Protein AF-A0A0B4XDC8-F1 (afdb_monomer_lite)

Secondary structure (DSSP, 8-state):
-EEPTT-EEE----TTS-TT--B-SS-STTS-TT-SS-B---BSSHHHHHHHHHSSSTT-----HHHHHT----EEE-SSPEE-----TTSGGGTT--

pLDDT: mean 70.52, std 15.48, range [28.83, 89.31]

Organism: NCBI:txid1041138

Structure (mmCIF, N/CA/C/O backbone):
data_AF-A0A0B4XDC8-F1
#
_entry.id   AF-A0A0B4XDC8-F1
#
loop_
_atom_site.group_PDB
_atom_site.id
_atom_site.type_symbol
_atom_site.label_atom_id
_atom_site.label_alt_id
_atom_site.label_comp_id
_atom_site.label_asym_id
_atom_site.label_entity_id
_atom_site.label_seq_id
_atom_site.pdbx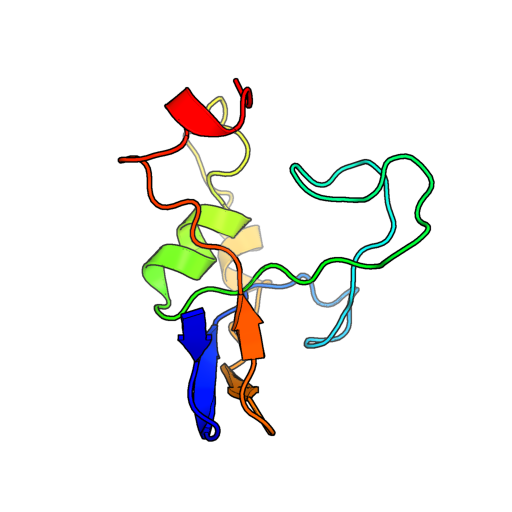_PDB_ins_code
_atom_site.Cartn_x
_atom_site.Cartn_y
_atom_site.Cartn_z
_atom_site.occupancy
_atom_site.B_iso_or_equiv
_atom_site.auth_seq_id
_atom_site.auth_comp_id
_atom_site.auth_asym_id
_atom_site.auth_atom_id
_atom_site.pdbx_PDB_model_num
ATOM 1 N N . MET A 1 1 ? -2.713 3.103 18.767 1.00 61.31 1 MET A N 1
ATOM 2 C CA . MET A 1 1 ? -4.011 3.750 18.472 1.00 61.31 1 MET 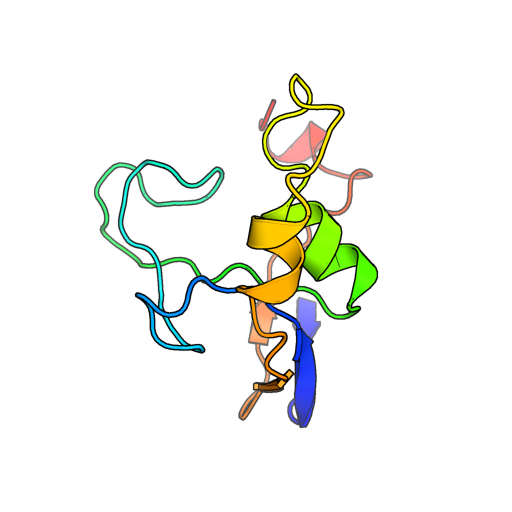A CA 1
ATOM 3 C C . MET A 1 1 ? -4.792 2.885 17.488 1.00 61.31 1 MET A C 1
ATOM 5 O O . MET A 1 1 ? -4.226 1.902 17.014 1.00 61.31 1 MET A O 1
ATOM 9 N N . THR A 1 2 ? -6.073 3.173 17.244 1.00 72.12 2 THR A N 1
ATOM 10 C CA . THR A 1 2 ? -6.954 2.303 16.443 1.00 72.12 2 THR A CA 1
ATOM 11 C C . THR A 1 2 ? -7.698 3.133 15.406 1.00 72.12 2 THR A C 1
ATOM 13 O O . THR A 1 2 ? -8.319 4.127 15.774 1.00 72.12 2 THR A O 1
ATOM 16 N N . LEU A 1 3 ? -7.627 2.739 14.132 1.00 78.69 3 LEU A N 1
ATOM 17 C CA . LEU A 1 3 ? -8.500 3.293 13.096 1.00 78.69 3 LEU A CA 1
ATOM 18 C C . LEU A 1 3 ? -9.882 2.645 13.233 1.00 78.69 3 LEU A C 1
ATOM 20 O O . LEU A 1 3 ? -9.936 1.424 13.419 1.00 78.69 3 LEU A O 1
ATOM 24 N N . PRO A 1 4 ? -10.979 3.418 13.169 1.00 78.56 4 PRO A N 1
ATOM 25 C CA . PRO A 1 4 ? -12.320 2.866 13.299 1.00 78.56 4 PRO A CA 1
ATOM 26 C C . PRO A 1 4 ? -12.676 1.969 12.107 1.00 78.56 4 PRO A C 1
ATOM 28 O O . PRO A 1 4 ? -12.115 2.090 11.013 1.00 78.56 4 PRO A O 1
ATOM 31 N N . ASP A 1 5 ? -13.613 1.051 12.326 1.00 78.81 5 ASP A N 1
ATOM 32 C CA . ASP A 1 5 ? -14.258 0.315 11.243 1.00 78.81 5 ASP A CA 1
ATOM 33 C C . ASP A 1 5 ? -14.922 1.267 10.239 1.00 78.81 5 ASP A C 1
ATOM 35 O O . ASP A 1 5 ? -15.232 2.420 10.539 1.00 78.81 5 ASP A O 1
ATOM 39 N N . GLY A 1 6 ? -15.056 0.807 8.997 1.00 82.06 6 GLY A N 1
ATOM 40 C CA . GLY A 1 6 ? -15.595 1.619 7.912 1.00 82.06 6 GLY A CA 1
ATOM 41 C C . GLY A 1 6 ? -14.652 2.714 7.406 1.00 82.06 6 GLY A C 1
ATOM 42 O O . GLY A 1 6 ? -14.997 3.364 6.423 1.00 82.06 6 GLY A O 1
ATOM 43 N N . THR A 1 7 ? -13.468 2.896 8.008 1.00 82.62 7 THR A N 1
ATOM 44 C CA . THR A 1 7 ? -12.459 3.838 7.500 1.00 82.62 7 THR A CA 1
ATOM 45 C C . THR A 1 7 ? -12.027 3.426 6.102 1.00 82.62 7 THR A C 1
ATOM 47 O O . THR A 1 7 ? -11.635 2.277 5.868 1.00 82.62 7 THR A O 1
ATOM 50 N N . ASP A 1 8 ? -12.075 4.385 5.189 1.00 85.12 8 ASP A N 1
ATOM 51 C CA . ASP A 1 8 ? -11.568 4.226 3.841 1.00 85.12 8 ASP A CA 1
ATOM 52 C C . ASP A 1 8 ? -10.069 4.496 3.791 1.00 85.12 8 ASP A C 1
ATOM 54 O O . ASP A 1 8 ? -9.564 5.480 4.329 1.00 85.12 8 ASP A O 1
ATOM 58 N N . LEU A 1 9 ? -9.359 3.595 3.127 1.00 84.31 9 LEU A N 1
ATOM 59 C CA . LEU A 1 9 ? -7.940 3.699 2.867 1.00 84.31 9 LEU A CA 1
ATOM 60 C C . LEU A 1 9 ? -7.694 3.607 1.366 1.00 84.31 9 LEU A C 1
ATOM 62 O O . LEU A 1 9 ? -8.362 2.885 0.630 1.00 84.31 9 LEU A O 1
ATOM 66 N N . HIS A 1 10 ? -6.687 4.329 0.916 1.00 82.44 10 HIS A N 1
ATOM 67 C CA . HIS A 1 10 ? -6.272 4.415 -0.466 1.00 82.44 10 HIS A CA 1
ATOM 68 C C . HIS A 1 10 ? -4.946 3.694 -0.649 1.00 82.44 10 HIS A C 1
ATOM 70 O O . HIS A 1 10 ? -4.025 3.794 0.167 1.00 82.44 10 HIS A O 1
ATOM 76 N N . ARG A 1 11 ? -4.836 3.000 -1.774 1.00 82.12 11 ARG A N 1
ATOM 77 C CA . ARG A 1 11 ? -3.599 2.393 -2.251 1.00 82.12 11 ARG A CA 1
ATOM 78 C C . ARG A 1 11 ? -3.503 2.625 -3.747 1.00 82.12 11 ARG A C 1
ATOM 80 O O . ARG A 1 11 ? -4.521 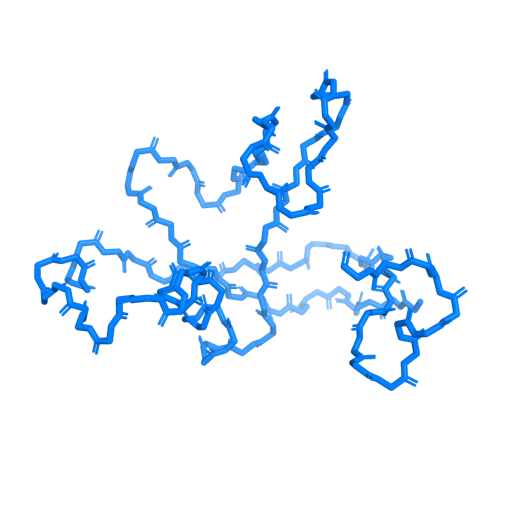2.719 -4.413 1.00 82.12 11 ARG A O 1
ATOM 87 N N . PHE A 1 12 ? -2.289 2.681 -4.269 1.00 80.50 12 PHE A N 1
ATOM 88 C CA . PHE A 1 12 ? -2.026 2.476 -5.688 1.00 80.50 12 PHE A CA 1
ATOM 89 C C . PHE A 1 12 ? -1.320 1.125 -5.832 1.00 80.50 12 PHE A C 1
ATOM 91 O O . PHE A 1 12 ? -0.481 0.762 -5.002 1.00 80.50 12 PHE A O 1
ATOM 98 N N . TYR A 1 13 ? -1.675 0.350 -6.852 1.00 74.56 13 TYR A N 1
ATOM 99 C CA . TYR A 1 13 ? -1.093 -0.971 -7.076 1.00 74.56 13 TYR A CA 1
ATOM 100 C C . TYR A 1 13 ? -0.904 -1.228 -8.568 1.00 74.56 13 TYR A C 1
ATOM 102 O O . TYR A 1 13 ? -1.639 -0.705 -9.404 1.00 74.56 13 TYR A O 1
ATOM 110 N N . THR A 1 14 ? 0.101 -2.028 -8.920 1.00 71.75 14 THR A N 1
ATOM 111 C CA . THR A 1 14 ? 0.239 -2.489 -10.302 1.00 71.75 14 THR A CA 1
ATOM 112 C C . THR A 1 14 ? -0.760 -3.617 -10.540 1.00 71.75 14 THR A C 1
ATOM 114 O O . THR A 1 14 ? -0.936 -4.468 -9.672 1.00 71.75 14 THR A O 1
ATOM 117 N N . ALA A 1 15 ? -1.370 -3.676 -11.726 1.00 74.19 15 ALA A N 1
ATOM 118 C CA . ALA A 1 15 ? -2.369 -4.698 -12.074 1.00 74.19 15 ALA A CA 1
ATOM 119 C C . ALA A 1 15 ? -1.866 -6.158 -11.978 1.00 74.19 15 ALA A C 1
ATOM 121 O O . ALA A 1 15 ? -2.648 -7.091 -12.115 1.00 74.19 15 ALA A O 1
ATOM 122 N N . ALA A 1 16 ? -0.567 -6.364 -11.742 1.00 75.81 16 ALA A N 1
ATOM 123 C CA . ALA A 1 16 ? 0.015 -7.668 -11.446 1.00 75.81 16 ALA A CA 1
ATOM 124 C C . ALA A 1 16 ? -0.337 -8.196 -10.038 1.00 75.81 16 ALA A C 1
ATOM 126 O O . ALA A 1 16 ? -0.103 -9.373 -9.771 1.00 75.81 16 ALA A O 1
ATOM 127 N N . TYR A 1 17 ? -0.872 -7.355 -9.145 1.00 77.75 17 TYR A N 1
ATOM 128 C CA . TYR A 1 17 ? -1.212 -7.714 -7.766 1.00 77.75 17 TYR A CA 1
ATOM 129 C C . TYR A 1 17 ? -2.689 -7.469 -7.454 1.00 77.75 17 TYR A C 1
ATOM 131 O O . TYR A 1 17 ? -3.328 -6.606 -8.051 1.00 77.75 17 TYR A O 1
ATOM 139 N N . ASP A 1 18 ? -3.212 -8.206 -6.474 1.00 79.44 18 ASP A N 1
ATOM 140 C CA . ASP A 1 18 ? -4.535 -7.949 -5.906 1.00 79.44 18 ASP A CA 1
ATOM 141 C C . ASP A 1 18 ? -4.550 -6.610 -5.130 1.00 79.44 18 ASP A C 1
ATOM 143 O O . ASP A 1 18 ? -3.542 -6.263 -4.495 1.00 79.44 18 ASP A O 1
ATOM 147 N N . PRO A 1 19 ? -5.667 -5.853 -5.122 1.00 78.19 19 PRO A N 1
ATOM 148 C CA . PRO A 1 19 ? -5.808 -4.654 -4.291 1.00 78.19 19 PRO A CA 1
ATOM 149 C C . PRO A 1 19 ? -5.437 -4.887 -2.815 1.00 78.19 19 PRO A C 1
ATOM 151 O O . PRO A 1 19 ? -4.786 -4.039 -2.191 1.00 78.19 19 PRO A O 1
ATOM 154 N N . ILE A 1 20 ? -5.781 -6.061 -2.274 1.00 84.44 20 ILE A N 1
ATOM 155 C CA . ILE A 1 20 ? -5.443 -6.536 -0.929 1.00 84.44 20 ILE A CA 1
ATOM 156 C C . ILE A 1 20 ? -4.307 -7.566 -1.028 1.00 84.44 20 ILE A C 1
ATOM 158 O O . ILE A 1 20 ? -4.409 -8.725 -0.632 1.00 84.44 20 ILE A O 1
ATOM 162 N N . TYR A 1 21 ? -3.168 -7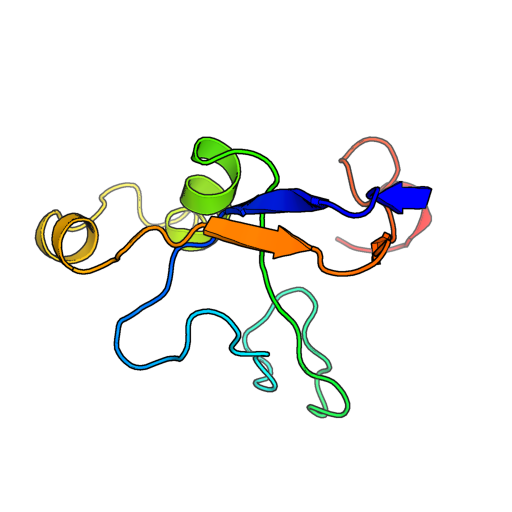.121 -1.554 1.00 82.12 21 TYR A N 1
ATOM 163 C CA . TYR A 1 21 ? -1.932 -7.898 -1.560 1.00 82.12 21 TYR A CA 1
ATOM 164 C C . TYR A 1 21 ? -0.994 -7.483 -0.419 1.00 82.12 21 TYR A C 1
ATOM 166 O O . TYR A 1 21 ? -0.562 -6.325 -0.360 1.00 82.12 21 TYR A O 1
ATOM 174 N N . PHE A 1 22 ? -0.651 -8.438 0.447 1.00 87.38 22 PHE A N 1
ATOM 175 C CA . PHE A 1 22 ? 0.345 -8.274 1.506 1.00 87.38 22 PHE A CA 1
ATOM 176 C C . PHE A 1 22 ? 1.724 -8.697 0.995 1.00 87.38 22 PHE A C 1
ATOM 178 O O . PHE A 1 22 ? 1.971 -9.880 0.763 1.00 87.38 22 PHE A O 1
ATOM 185 N N . ASP A 1 23 ? 2.621 -7.729 0.837 1.00 84.56 23 ASP A N 1
ATOM 186 C CA . ASP A 1 23 ? 3.976 -7.953 0.346 1.00 84.56 23 ASP A CA 1
ATOM 187 C C . ASP A 1 23 ? 4.834 -8.645 1.412 1.00 84.56 23 ASP A C 1
ATOM 189 O O . ASP A 1 23 ? 4.932 -8.169 2.542 1.00 84.56 23 ASP A O 1
ATOM 193 N N . ARG A 1 24 ? 5.436 -9.780 1.049 1.00 88.81 24 ARG A N 1
ATOM 194 C CA . ARG A 1 24 ? 6.348 -10.567 1.898 1.00 88.81 24 ARG A CA 1
ATOM 195 C C . ARG A 1 24 ? 7.795 -10.538 1.406 1.00 88.81 24 ARG A C 1
ATOM 197 O O . ARG A 1 24 ? 8.619 -11.286 1.919 1.00 88.81 24 ARG A O 1
ATOM 204 N N . SER A 1 25 ? 8.094 -9.734 0.385 1.00 86.31 25 SER A N 1
ATOM 205 C CA . SER A 1 25 ? 9.472 -9.525 -0.063 1.00 86.31 25 SER A CA 1
ATOM 206 C C . SER A 1 25 ? 10.276 -8.738 0.974 1.00 86.31 25 SER A C 1
ATOM 208 O O . SER A 1 25 ? 9.713 -8.148 1.888 1.00 86.31 25 SER A O 1
ATOM 210 N N . ASP A 1 26 ? 11.587 -8.656 0.805 1.00 82.94 26 ASP A N 1
ATOM 211 C CA . ASP A 1 26 ? 12.492 -7.831 1.613 1.00 82.94 26 ASP A CA 1
ATOM 212 C C . ASP A 1 26 ? 12.641 -6.391 1.073 1.00 82.94 26 ASP A C 1
ATOM 214 O O . ASP A 1 26 ? 13.413 -5.591 1.595 1.00 82.94 26 ASP A O 1
ATOM 218 N N . LEU A 1 27 ? 11.880 -6.025 0.034 1.00 80.81 27 LEU A N 1
ATOM 219 C CA . LEU A 1 27 ? 12.001 -4.730 -0.649 1.00 80.81 27 LEU A CA 1
ATOM 220 C C . LEU A 1 27 ? 11.315 -3.575 0.106 1.00 80.81 27 LEU A C 1
ATOM 222 O O . LEU A 1 27 ? 11.502 -2.395 -0.218 1.00 80.81 27 LEU A O 1
ATOM 226 N N . GLY A 1 28 ? 10.447 -3.896 1.067 1.00 79.31 28 GLY A N 1
ATOM 227 C CA . GLY A 1 28 ? 9.700 -2.945 1.891 1.00 79.31 28 GLY A CA 1
ATOM 228 C C . GLY A 1 28 ? 10.497 -2.335 3.029 1.00 79.31 28 GLY A C 1
ATOM 229 O O . GLY A 1 28 ? 11.197 -3.035 3.745 1.00 79.31 28 GLY A O 1
ATOM 230 N N . ARG A 1 29 ? 10.292 -1.032 3.273 1.00 82.19 29 ARG A N 1
ATOM 231 C CA . ARG A 1 29 ? 10.890 -0.310 4.417 1.00 82.19 29 ARG A CA 1
ATOM 232 C C . ARG A 1 29 ? 10.523 -0.921 5.772 1.00 82.19 29 ARG A C 1
ATOM 234 O O . ARG A 1 29 ? 11.265 -0.767 6.731 1.00 82.19 29 ARG A O 1
ATOM 241 N N . PHE A 1 30 ? 9.364 -1.570 5.838 1.00 83.75 30 PHE A N 1
ATOM 242 C CA . PHE A 1 30 ? 8.824 -2.200 7.042 1.00 83.75 30 PHE A CA 1
ATOM 243 C C . PHE A 1 30 ? 8.539 -3.686 6.835 1.00 83.75 30 PHE A C 1
ATOM 245 O O . PHE A 1 30 ? 7.871 -4.294 7.669 1.00 83.75 30 PHE A O 1
ATOM 252 N N . ASN A 1 31 ? 8.989 -4.266 5.720 1.00 82.62 31 ASN A N 1
ATOM 253 C CA . ASN A 1 31 ? 8.779 -5.686 5.503 1.00 82.62 31 ASN A CA 1
ATOM 254 C C . ASN A 1 31 ? 9.685 -6.483 6.436 1.00 82.62 31 ASN A C 1
ATOM 256 O O . ASN A 1 31 ? 10.801 -6.070 6.757 1.00 82.62 31 ASN A O 1
ATOM 260 N N . ALA A 1 32 ? 9.193 -7.644 6.857 1.00 85.38 32 ALA A N 1
ATOM 261 C CA . ALA A 1 32 ? 10.010 -8.587 7.591 1.00 85.38 32 ALA A CA 1
ATOM 262 C C . ALA A 1 32 ? 11.160 -9.057 6.680 1.00 85.38 32 ALA A C 1
ATOM 264 O O . ALA A 1 32 ? 10.876 -9.548 5.584 1.00 85.38 32 ALA A O 1
ATOM 265 N N . PRO A 1 33 ? 12.434 -8.957 7.099 1.00 87.12 33 PRO A N 1
ATOM 266 C CA . PRO A 1 33 ? 13.561 -9.396 6.272 1.00 87.12 33 PRO A CA 1
ATOM 267 C C . PRO A 1 33 ? 13.543 -10.909 6.003 1.00 87.12 33 PRO A C 1
ATOM 269 O O . PRO A 1 33 ? 14.153 -11.378 5.050 1.00 87.12 33 PRO A O 1
ATOM 272 N N . ASP A 1 34 ? 12.835 -11.676 6.833 1.00 89.31 34 ASP A N 1
ATOM 273 C CA . ASP A 1 34 ? 12.622 -13.116 6.691 1.00 89.31 34 ASP A CA 1
ATOM 274 C C . ASP A 1 34 ? 11.264 -13.476 6.054 1.00 89.31 34 ASP A C 1
ATOM 276 O O . ASP A 1 34 ? 10.936 -14.655 5.922 1.00 89.31 34 ASP A O 1
ATOM 280 N N . GLY A 1 35 ? 10.447 -12.482 5.686 1.00 87.50 35 GLY A N 1
ATOM 281 C CA . GLY A 1 35 ? 9.114 -12.685 5.113 1.00 87.50 35 GLY A CA 1
ATOM 282 C C . GLY A 1 35 ? 8.095 -13.334 6.062 1.00 87.50 35 GLY A C 1
ATOM 283 O O . GLY A 1 35 ? 7.048 -13.804 5.603 1.00 87.50 35 GLY A O 1
ATOM 284 N N . SER A 1 36 ? 8.368 -13.371 7.373 1.00 88.88 36 SER A N 1
ATOM 285 C CA . SER A 1 36 ? 7.511 -14.017 8.383 1.00 88.88 36 SER A CA 1
ATOM 286 C C . SER A 1 36 ? 6.096 -13.429 8.465 1.00 88.88 36 SER A C 1
ATOM 288 O O . SER A 1 36 ? 5.150 -14.124 8.845 1.00 88.88 36 SER A O 1
ATOM 290 N N . TYR A 1 37 ? 5.920 -12.174 8.049 1.00 83.75 37 TYR A N 1
ATOM 291 C CA . TYR A 1 37 ? 4.624 -11.526 7.878 1.00 83.75 37 TYR A CA 1
ATOM 292 C C . TYR A 1 37 ? 4.593 -10.669 6.610 1.00 83.75 37 TYR A C 1
ATOM 294 O O . TYR A 1 37 ? 5.623 -10.223 6.108 1.00 83.75 37 TYR A O 1
ATOM 302 N N . GLY A 1 38 ? 3.384 -10.459 6.082 1.00 85.12 38 GLY A N 1
ATOM 303 C CA . GLY A 1 38 ? 3.163 -9.607 4.917 1.00 85.12 38 GLY A CA 1
ATOM 304 C C . GLY A 1 38 ? 2.735 -8.198 5.311 1.00 85.12 38 GLY A C 1
ATOM 305 O O . GLY A 1 38 ? 2.024 -8.016 6.300 1.00 85.12 38 GLY A O 1
ATOM 306 N N . VAL A 1 39 ? 3.138 -7.213 4.515 1.00 87.19 39 VAL A N 1
ATOM 307 C CA . VAL A 1 39 ? 2.879 -5.793 4.763 1.00 87.19 39 VAL A CA 1
ATOM 308 C C . VAL A 1 39 ? 2.033 -5.201 3.643 1.00 87.19 39 VAL A C 1
ATOM 310 O O . VAL A 1 39 ? 2.277 -5.416 2.456 1.00 87.19 39 VAL A O 1
ATOM 313 N N . LEU A 1 40 ? 1.017 -4.437 4.035 1.00 86.06 40 LEU A N 1
ATOM 314 C CA . LEU A 1 40 ? 0.144 -3.694 3.138 1.00 86.06 40 LEU A CA 1
ATOM 315 C C . LEU A 1 40 ? 0.348 -2.195 3.372 1.00 86.06 40 LEU A C 1
ATOM 317 O O . LEU A 1 40 ? 0.065 -1.691 4.456 1.00 86.06 40 LEU A O 1
ATOM 321 N N . TYR A 1 41 ? 0.812 -1.491 2.342 1.00 84.31 41 TYR A N 1
ATOM 322 C CA . TYR A 1 41 ? 0.975 -0.040 2.360 1.00 84.31 41 TYR A CA 1
ATOM 323 C C . TYR A 1 41 ? -0.301 0.646 1.867 1.00 84.31 41 TYR A C 1
ATOM 325 O O . TYR A 1 41 ? -0.746 0.412 0.741 1.00 84.31 41 TYR A O 1
ATOM 333 N N . VAL A 1 42 ? -0.881 1.480 2.725 1.00 85.75 42 VAL A N 1
ATOM 334 C CA . VAL A 1 42 ? -2.153 2.186 2.533 1.00 85.75 42 VAL A CA 1
ATOM 335 C C . VAL A 1 42 ? -2.077 3.564 3.191 1.00 85.75 42 VAL A C 1
ATOM 337 O O . VAL A 1 42 ? -1.353 3.744 4.169 1.00 85.75 42 VAL A O 1
ATOM 340 N N . ALA A 1 43 ? -2.838 4.531 2.687 1.00 83.75 43 ALA A N 1
ATOM 341 C CA . ALA A 1 43 ? -2.952 5.866 3.272 1.00 83.75 43 ALA A CA 1
ATOM 342 C C . ALA A 1 43 ? -4.419 6.266 3.445 1.00 83.75 43 ALA A C 1
ATOM 344 O O . ALA A 1 43 ? -5.265 5.837 2.674 1.00 83.75 43 ALA A O 1
ATOM 345 N N . GLN A 1 44 ? -4.726 7.128 4.413 1.00 83.31 44 GLN A N 1
ATOM 346 C CA . GLN A 1 44 ? -6.089 7.658 4.596 1.00 83.31 44 GLN A CA 1
ATOM 347 C C . GLN A 1 44 ? -6.517 8.624 3.484 1.00 83.31 44 GLN A C 1
ATOM 349 O O . GLN A 1 44 ? -7.699 8.862 3.301 1.00 83.31 44 GLN A O 1
ATOM 354 N N . GLU A 1 45 ? -5.560 9.160 2.728 1.00 81.38 45 GLU A N 1
ATOM 355 C CA . GLU A 1 45 ? -5.792 10.183 1.713 1.00 81.38 45 GLU A CA 1
ATOM 356 C C . GLU A 1 45 ? -5.069 9.808 0.414 1.00 81.38 45 GLU A C 1
ATOM 358 O O . GLU A 1 45 ? -3.938 9.301 0.440 1.00 81.38 45 GLU A O 1
ATOM 363 N N . ILE A 1 46 ? -5.683 10.107 -0.735 1.00 80.06 46 ILE A N 1
ATOM 364 C CA . ILE A 1 46 ? -5.114 9.825 -2.067 1.00 80.06 46 ILE A CA 1
ATOM 365 C C . ILE A 1 46 ? -3.706 10.429 -2.243 1.00 80.06 46 ILE A C 1
ATOM 367 O O . ILE A 1 46 ? -2.823 9.705 -2.712 1.00 80.06 46 ILE A O 1
ATOM 371 N N . PRO A 1 47 ? -3.424 11.690 -1.844 1.00 81.12 47 PRO A N 1
ATOM 372 C CA . PRO A 1 47 ? -2.073 12.249 -1.920 1.00 81.12 47 PRO A CA 1
ATOM 373 C C . PRO A 1 47 ? -1.030 11.441 -1.137 1.00 81.12 47 PRO A C 1
ATOM 375 O O . PRO A 1 47 ? 0.108 11.309 -1.587 1.00 81.12 47 PRO A O 1
ATOM 378 N N . GLY A 1 48 ? -1.411 10.859 0.004 1.00 79.75 48 GLY A N 1
ATOM 379 C CA . GLY A 1 48 ? -0.526 10.000 0.791 1.00 79.75 48 GLY A CA 1
ATOM 380 C C . GLY A 1 48 ? -0.221 8.687 0.073 1.00 79.75 48 GLY A C 1
ATOM 381 O O . GLY A 1 48 ? 0.938 8.287 -0.028 1.00 79.75 48 GLY A O 1
ATOM 382 N N . ALA A 1 49 ? -1.245 8.057 -0.505 1.00 81.38 49 ALA A N 1
ATOM 383 C CA . ALA A 1 49 ? -1.084 6.826 -1.279 1.00 81.38 49 ALA A CA 1
ATOM 384 C C . ALA A 1 49 ? -0.250 7.057 -2.554 1.00 81.38 49 ALA A C 1
ATOM 386 O O . ALA A 1 49 ? 0.541 6.198 -2.955 1.00 81.38 49 ALA A O 1
ATOM 387 N N . PHE A 1 50 ? -0.392 8.236 -3.167 1.00 79.81 50 PHE A N 1
ATOM 388 C CA . PHE A 1 50 ? 0.416 8.669 -4.302 1.00 79.81 50 PHE A CA 1
ATOM 389 C C . PHE A 1 50 ? 1.884 8.831 -3.893 1.00 79.81 50 PHE A C 1
ATOM 391 O O . PHE A 1 50 ? 2.768 8.256 -4.525 1.00 79.81 50 PHE A O 1
ATOM 398 N N . ALA A 1 51 ? 2.157 9.560 -2.807 1.00 78.75 51 ALA A N 1
ATOM 399 C CA . ALA A 1 51 ? 3.516 9.748 -2.311 1.00 78.75 51 ALA A CA 1
ATOM 400 C C . ALA A 1 51 ? 4.203 8.408 -1.990 1.00 78.75 51 ALA A C 1
ATOM 402 O O . ALA A 1 51 ? 5.337 8.186 -2.410 1.00 78.75 51 ALA A O 1
ATOM 403 N N . GLU A 1 52 ? 3.504 7.484 -1.328 1.00 78.19 52 GLU A N 1
ATOM 404 C CA . GLU A 1 52 ? 4.020 6.142 -1.018 1.00 78.19 52 GLU A CA 1
ATOM 405 C C . GLU A 1 52 ? 4.413 5.350 -2.279 1.00 78.19 52 GLU A C 1
ATOM 407 O O . GLU A 1 52 ? 5.396 4.609 -2.289 1.00 78.19 52 GLU A O 1
ATOM 412 N N . THR A 1 53 ? 3.676 5.531 -3.374 1.00 74.25 53 THR A N 1
ATOM 413 C CA . THR A 1 53 ? 3.866 4.738 -4.596 1.00 74.25 53 THR A CA 1
ATOM 414 C C . THR A 1 53 ? 4.889 5.357 -5.541 1.00 74.25 53 THR A C 1
ATOM 416 O O . THR A 1 53 ? 5.753 4.655 -6.067 1.00 74.25 53 THR A O 1
ATOM 419 N N . PHE A 1 54 ? 4.823 6.671 -5.754 1.00 72.88 54 PHE A N 1
ATOM 420 C CA . PHE A 1 54 ? 5.631 7.356 -6.765 1.00 72.88 54 PHE A CA 1
ATOM 421 C C . PHE A 1 54 ? 6.883 8.031 -6.191 1.00 72.88 54 PHE A C 1
ATOM 423 O O . PHE A 1 54 ? 7.865 8.181 -6.915 1.00 72.88 54 PHE A O 1
ATOM 430 N N . LEU A 1 55 ? 6.901 8.394 -4.900 1.00 72.69 55 LEU A N 1
ATOM 431 C CA . LEU A 1 55 ? 8.024 9.109 -4.267 1.00 72.69 55 LEU A CA 1
ATOM 432 C C . LEU A 1 55 ? 8.929 8.200 -3.421 1.00 72.69 55 LEU A C 1
ATOM 434 O O . LEU A 1 55 ? 9.801 8.679 -2.698 1.00 72.69 55 LEU A O 1
ATOM 438 N N . ARG A 1 56 ? 8.780 6.875 -3.541 1.00 67.69 56 ARG A N 1
ATOM 439 C CA . ARG A 1 56 ? 9.592 5.883 -2.812 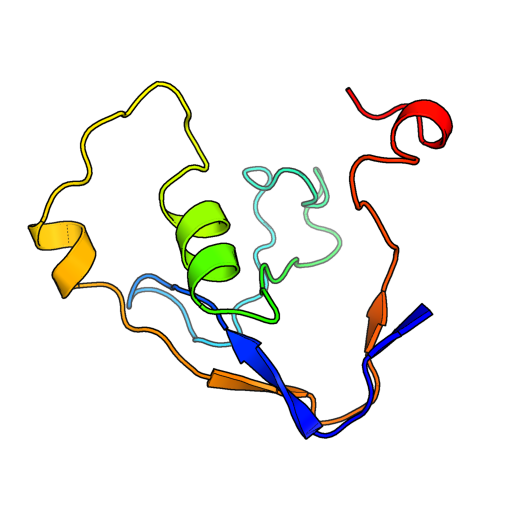1.00 67.69 56 ARG A CA 1
ATOM 440 C C . ARG A 1 56 ? 11.082 5.907 -3.182 1.00 67.69 56 ARG A C 1
ATOM 442 O O . ARG A 1 56 ? 11.908 5.383 -2.443 1.00 67.69 56 ARG A O 1
ATOM 449 N N . SER A 1 57 ? 11.441 6.517 -4.314 1.00 60.44 57 SER A N 1
ATOM 450 C CA . SER A 1 57 ? 12.825 6.781 -4.720 1.00 60.44 57 SER A CA 1
ATOM 451 C C . SER A 1 57 ? 13.016 8.276 -4.997 1.00 60.44 57 SER A C 1
ATOM 453 O O . SER A 1 57 ? 12.645 8.732 -6.080 1.00 60.44 57 SER A O 1
ATOM 455 N N . PRO A 1 58 ? 13.640 9.039 -4.080 1.00 55.91 58 PRO A N 1
ATOM 456 C CA . PRO A 1 58 ? 13.796 10.492 -4.220 1.00 55.91 58 PRO A CA 1
ATOM 457 C C . PRO A 1 58 ? 14.682 10.915 -5.407 1.00 55.91 58 PRO A C 1
ATOM 459 O O . PRO A 1 58 ? 14.696 12.081 -5.782 1.00 55.91 58 PRO A O 1
ATOM 462 N N . VAL A 1 59 ? 15.402 9.975 -6.029 1.00 56.50 59 VAL A N 1
ATOM 463 C CA . VAL A 1 59 ? 16.301 10.226 -7.171 1.00 56.50 59 VAL A CA 1
ATOM 464 C C . VAL A 1 59 ? 15.541 10.396 -8.500 1.00 56.50 59 VAL A C 1
ATOM 466 O O . VAL A 1 59 ? 16.099 10.900 -9.471 1.00 56.50 59 VAL A O 1
ATOM 469 N N . ARG A 1 60 ? 14.260 10.005 -8.580 1.00 56.28 60 ARG A N 1
ATOM 470 C CA . ARG A 1 60 ? 13.446 10.142 -9.799 1.00 56.28 60 ARG A CA 1
ATOM 471 C C . ARG A 1 60 ? 12.461 11.302 -9.654 1.00 56.28 60 ARG A C 1
ATOM 473 O O . ARG A 1 60 ? 11.377 11.133 -9.115 1.00 56.28 60 ARG A O 1
ATOM 480 N N . SER A 1 61 ? 12.819 12.473 -10.181 1.00 58.06 61 SER A N 1
ATOM 481 C CA . SER A 1 61 ? 11.938 13.658 -10.217 1.00 58.06 61 SER A CA 1
ATOM 482 C C . SER A 1 61 ? 10.928 13.649 -11.373 1.00 58.06 61 SER A C 1
ATOM 484 O O . SER A 1 61 ? 10.139 14.579 -11.508 1.00 58.06 61 SER A O 1
ATOM 486 N N . LEU A 1 62 ? 10.960 12.620 -12.224 1.00 60.31 62 LEU A N 1
ATOM 487 C CA . LEU A 1 62 ? 10.071 12.468 -13.372 1.00 60.31 62 LEU A CA 1
ATOM 488 C C . LEU A 1 62 ? 9.281 11.172 -13.235 1.00 60.31 62 LEU A C 1
ATOM 490 O O . LEU A 1 62 ? 9.855 10.087 -13.127 1.00 60.31 62 LEU A O 1
ATOM 494 N N . ILE A 1 63 ? 7.958 11.299 -13.269 1.00 65.44 63 ILE A N 1
ATOM 495 C CA . ILE A 1 63 ? 7.045 10.162 -13.308 1.00 65.44 63 ILE A CA 1
ATOM 496 C C . ILE A 1 63 ? 6.728 9.880 -14.774 1.00 65.44 63 ILE A C 1
ATOM 498 O O . ILE A 1 63 ? 6.326 10.777 -15.514 1.00 65.44 63 ILE A O 1
ATOM 502 N N . ASN A 1 64 ? 6.908 8.631 -15.202 1.00 67.75 64 ASN A N 1
ATOM 503 C CA . ASN A 1 64 ? 6.512 8.219 -16.542 1.00 67.75 64 ASN A CA 1
ATOM 504 C C . ASN A 1 64 ? 4.972 8.309 -16.663 1.00 67.75 64 ASN A C 1
ATOM 506 O O . ASN A 1 64 ? 4.278 7.616 -15.916 1.00 67.75 64 ASN A O 1
ATOM 510 N N . PRO A 1 65 ? 4.413 9.107 -17.592 1.00 66.44 65 PRO A N 1
ATOM 511 C CA . PRO A 1 65 ? 2.965 9.266 -17.727 1.00 66.44 65 PRO A CA 1
ATOM 512 C C . PRO A 1 65 ? 2.245 7.960 -18.090 1.00 66.44 65 PRO A C 1
ATOM 514 O O . PRO A 1 65 ? 1.111 7.758 -17.665 1.00 66.44 65 PRO A O 1
ATOM 517 N N . ALA A 1 66 ? 2.901 7.026 -18.786 1.00 64.50 66 ALA A N 1
ATOM 518 C CA . ALA A 1 66 ? 2.331 5.703 -19.044 1.00 64.50 66 ALA A CA 1
ATOM 519 C C . ALA A 1 66 ? 2.145 4.891 -17.749 1.00 64.50 66 ALA A C 1
ATOM 521 O O . ALA A 1 66 ? 1.203 4.111 -17.634 1.00 64.50 66 ALA A O 1
ATOM 522 N N . PHE A 1 67 ? 3.008 5.110 -16.751 1.00 64.38 67 PHE A N 1
ATOM 523 C CA . PHE A 1 67 ? 2.885 4.485 -15.436 1.00 64.38 67 PHE A CA 1
ATOM 524 C C . PHE A 1 67 ? 1.763 5.123 -14.602 1.00 64.38 67 PHE A C 1
ATOM 526 O O . PHE A 1 67 ? 1.109 4.420 -13.846 1.00 64.38 67 PHE A O 1
ATOM 533 N N . LEU A 1 68 ? 1.468 6.416 -14.782 1.00 64.44 68 LEU A N 1
ATOM 534 C CA . LEU A 1 68 ? 0.314 7.058 -14.133 1.00 64.44 68 LEU A CA 1
ATOM 535 C C . LEU A 1 68 ? -1.024 6.505 -14.641 1.00 64.44 68 LEU A C 1
ATOM 537 O O . LEU A 1 68 ? -1.934 6.294 -13.849 1.00 64.44 68 LEU A O 1
ATOM 541 N N . VAL A 1 69 ? -1.142 6.253 -15.947 1.00 64.94 69 VAL A N 1
ATOM 542 C CA . VAL A 1 69 ? -2.391 5.759 -16.558 1.00 64.94 69 VAL A CA 1
ATOM 543 C C . VAL A 1 69 ? -2.659 4.287 -16.220 1.00 64.94 69 VAL A C 1
ATOM 545 O O . VAL A 1 69 ? -3.809 3.864 -16.164 1.00 64.94 69 VAL A O 1
ATOM 548 N N . ALA A 1 70 ? -1.611 3.498 -15.977 1.00 61.53 70 ALA A N 1
ATOM 549 C CA . ALA A 1 70 ? -1.717 2.054 -15.768 1.00 61.53 70 ALA A CA 1
ATOM 550 C C . ALA A 1 70 ? -2.001 1.632 -14.314 1.00 61.53 70 ALA A C 1
ATOM 552 O O . ALA A 1 70 ? -2.165 0.438 -14.053 1.00 61.53 70 ALA A O 1
ATOM 553 N N . VAL A 1 71 ? -2.017 2.571 -13.363 1.00 63.44 71 VAL A N 1
ATOM 554 C CA . VAL A 1 71 ? -2.098 2.266 -11.928 1.00 63.44 71 VAL A CA 1
ATOM 555 C C . VAL A 1 71 ? -3.465 2.699 -11.384 1.00 63.44 71 VAL A C 1
ATOM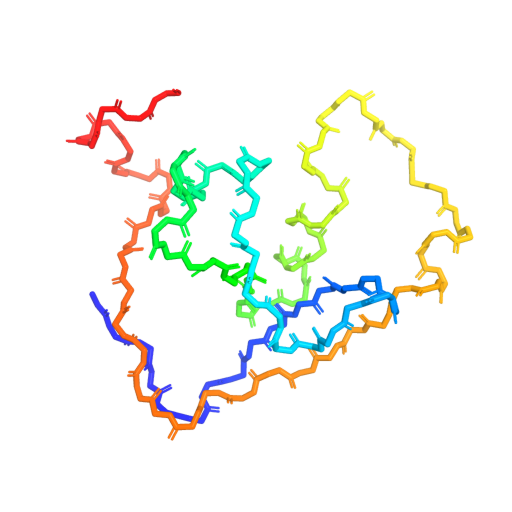 557 O O . VAL A 1 71 ? -3.685 3.890 -11.157 1.00 63.44 71 VAL A O 1
ATOM 560 N N . PRO A 1 72 ? -4.406 1.762 -11.175 1.00 66.88 72 PRO A N 1
ATOM 561 C CA . PRO A 1 72 ? -5.694 2.075 -10.565 1.00 66.88 72 PRO A CA 1
ATOM 562 C C . PRO A 1 72 ? -5.550 2.487 -9.091 1.00 66.88 72 PRO A C 1
ATOM 564 O O . PRO A 1 72 ? -4.636 2.044 -8.388 1.00 66.88 72 PRO A O 1
ATOM 567 N N . VAL A 1 73 ? -6.503 3.300 -8.615 1.00 65.31 73 VAL A N 1
ATOM 568 C CA . VAL A 1 73 ? -6.610 3.748 -7.212 1.00 65.31 73 VAL A CA 1
ATOM 569 C C . VAL A 1 73 ? -7.820 3.089 -6.546 1.00 65.31 73 VAL A C 1
ATOM 571 O O . VAL A 1 73 ? -8.918 3.646 -6.569 1.00 65.31 73 VAL A O 1
ATOM 574 N N . PRO A 1 74 ? -7.684 1.876 -5.997 1.00 66.25 74 PRO A N 1
ATOM 575 C CA . PRO A 1 74 ? -8.754 1.224 -5.263 1.00 66.25 74 PRO A CA 1
ATOM 576 C C . PRO A 1 74 ? -8.971 1.901 -3.909 1.00 66.25 74 PRO A C 1
ATOM 578 O O . PRO A 1 74 ? -8.031 2.343 -3.241 1.00 66.25 74 PRO A O 1
ATOM 581 N N . LEU A 1 75 ? -10.233 1.910 -3.494 1.00 68.75 75 LEU A N 1
ATOM 582 C CA . LEU A 1 75 ? -10.644 2.197 -2.129 1.00 68.75 75 LEU A CA 1
ATOM 583 C C . LEU A 1 75 ? -10.681 0.876 -1.356 1.00 68.75 75 LEU A C 1
ATOM 585 O O . LEU A 1 75 ? -11.405 -0.046 -1.732 1.00 68.75 75 LEU A O 1
ATOM 589 N N . VAL A 1 76 ? -9.900 0.777 -0.290 1.00 72.75 76 VAL A N 1
ATOM 590 C CA . VAL A 1 76 ? -9.907 -0.355 0.634 1.00 72.75 76 VAL A CA 1
ATOM 591 C C . VAL A 1 76 ? -10.614 0.094 1.901 1.00 72.75 76 VAL A C 1
ATOM 593 O O . VAL A 1 76 ? -10.100 0.925 2.643 1.00 72.75 76 VAL A O 1
ATOM 596 N N . ARG A 1 77 ? -11.795 -0.464 2.161 1.00 75.12 77 ARG A N 1
ATOM 597 C CA . ARG A 1 77 ? -12.545 -0.171 3.382 1.00 75.12 77 ARG A CA 1
ATOM 598 C C . ARG A 1 77 ? -12.168 -1.144 4.488 1.00 75.12 77 ARG A C 1
ATOM 600 O O . ARG A 1 77 ? -12.228 -2.359 4.296 1.00 75.12 77 ARG A O 1
ATOM 607 N N . LEU A 1 78 ? -11.822 -0.617 5.660 1.00 71.25 78 LEU A N 1
ATOM 608 C CA . LEU A 1 78 ? -11.581 -1.436 6.842 1.00 71.25 78 LEU A CA 1
ATOM 609 C C . LEU A 1 78 ? -12.884 -2.098 7.302 1.00 71.25 78 LEU A C 1
ATOM 611 O O . LEU A 1 78 ? -13.831 -1.426 7.705 1.00 71.25 78 LEU A O 1
ATOM 615 N N . SER A 1 79 ? -12.918 -3.429 7.285 1.00 69.62 79 SER A N 1
ATOM 616 C CA . SER A 1 79 ? -14.050 -4.223 7.782 1.00 69.62 79 SER A CA 1
ATOM 617 C C . SER A 1 79 ? -14.083 -4.347 9.310 1.00 69.62 79 SER A C 1
ATOM 619 O O . SER A 1 79 ? -15.076 -4.795 9.873 1.00 69.62 79 SER A O 1
ATOM 621 N N . SER A 1 80 ? -12.991 -3.989 9.985 1.00 64.06 80 SER A N 1
ATOM 622 C CA . SER A 1 80 ? -12.845 -4.025 11.441 1.00 64.06 80 SER A CA 1
ATOM 623 C C . SER A 1 80 ? -11.754 -3.055 11.881 1.00 64.06 80 SER A C 1
ATOM 625 O O . SER A 1 80 ? -10.833 -2.785 11.108 1.00 64.06 80 SER A O 1
ATOM 627 N N . GLY A 1 81 ? -11.818 -2.580 13.127 1.00 59.03 81 GLY A N 1
ATOM 628 C CA . GLY A 1 81 ? -10.839 -1.628 13.648 1.00 59.03 81 GLY A CA 1
ATOM 629 C C . GLY A 1 81 ? -9.393 -2.126 13.523 1.00 59.03 81 GLY A C 1
ATOM 630 O O . GLY A 1 81 ? -9.056 -3.216 13.993 1.00 59.03 81 GLY A O 1
ATOM 631 N N . LEU A 1 82 ? -8.532 -1.320 12.897 1.00 73.00 82 LEU A N 1
ATOM 632 C CA . LEU A 1 82 ? -7.124 -1.652 12.681 1.00 73.00 82 LEU A CA 1
ATOM 633 C C . LEU A 1 82 ? -6.279 -1.049 13.800 1.00 73.00 82 LEU A C 1
ATOM 635 O O . LEU A 1 82 ? -6.216 0.171 13.962 1.00 73.00 82 LEU A O 1
ATOM 639 N N . LYS A 1 83 ? -5.597 -1.902 14.568 1.00 71.25 83 LYS A N 1
ATOM 640 C CA . LYS A 1 83 ? -4.557 -1.453 15.497 1.00 71.25 83 LYS A CA 1
ATOM 641 C C . LYS A 1 83 ? -3.325 -1.078 14.689 1.00 71.25 83 LYS A C 1
ATOM 643 O O . LYS A 1 83 ? -2.811 -1.903 13.942 1.00 71.25 83 LYS A O 1
ATOM 648 N N . TYR A 1 84 ? -2.841 0.141 14.872 1.00 65.88 84 TYR A N 1
ATOM 649 C CA . TYR A 1 84 ? -1.654 0.624 14.180 1.00 65.88 84 TYR A CA 1
ATOM 650 C C . TYR A 1 84 ? -0.687 1.293 15.149 1.00 65.88 84 TYR A C 1
ATOM 652 O O . TYR A 1 84 ? -1.066 1.794 16.221 1.00 65.88 84 TYR A O 1
ATOM 660 N N . HIS A 1 85 ? 0.582 1.261 14.754 1.00 60.25 85 HIS A N 1
ATOM 661 C CA . HIS A 1 85 ? 1.639 2.022 15.391 1.00 60.25 85 HIS A CA 1
ATOM 662 C C . HIS A 1 85 ? 1.802 3.339 14.642 1.00 60.25 85 HIS A C 1
ATOM 664 O O . HIS A 1 85 ? 1.891 3.347 13.416 1.00 60.25 85 HIS A O 1
ATOM 670 N N . ASP A 1 86 ? 1.804 4.442 15.381 1.00 53.25 86 ASP A N 1
ATOM 671 C CA . ASP A 1 86 ? 2.069 5.748 14.797 1.00 53.25 86 ASP A CA 1
ATOM 672 C C . ASP A 1 86 ? 3.553 5.901 14.502 1.00 53.25 86 ASP A C 1
ATOM 674 O O . ASP A 1 86 ? 4.374 5.727 15.404 1.00 53.25 86 ASP A O 1
ATOM 678 N N . ALA A 1 87 ? 3.887 6.273 13.274 1.00 53.00 87 ALA A N 1
ATOM 679 C CA . ALA A 1 87 ? 5.243 6.652 12.895 1.00 53.00 87 ALA A CA 1
ATOM 680 C C . ALA A 1 87 ? 5.292 8.068 12.298 1.00 53.00 87 ALA A C 1
ATOM 682 O O . ALA A 1 87 ? 6.257 8.410 11.614 1.00 53.00 87 ALA A O 1
ATOM 683 N N . HIS A 1 88 ? 4.273 8.909 12.535 1.00 46.09 88 HIS A N 1
ATOM 684 C CA . HIS A 1 88 ? 4.337 10.310 12.131 1.00 46.09 88 HIS A CA 1
ATOM 685 C C . HIS A 1 88 ? 5.562 10.986 12.772 1.00 46.09 88 HIS A C 1
ATOM 687 O O . HIS A 1 88 ? 5.849 10.811 13.958 1.00 46.09 88 HIS A O 1
ATOM 693 N N . CYS A 1 89 ? 6.305 11.736 11.948 1.00 32.94 89 CYS A N 1
ATOM 694 C CA . CYS A 1 89 ? 7.697 12.180 12.118 1.00 32.94 89 CYS A CA 1
ATOM 695 C C . CYS A 1 89 ? 8.072 12.967 13.391 1.00 32.94 89 CYS A C 1
ATOM 697 O O . CYS A 1 89 ? 9.193 13.454 13.484 1.00 32.94 89 CYS A O 1
ATOM 699 N N . PHE A 1 90 ? 7.199 13.083 14.388 1.00 29.97 90 PHE A N 1
ATOM 700 C CA . PHE A 1 90 ? 7.506 13.735 15.658 1.00 29.97 90 PHE A CA 1
ATOM 701 C C . PHE A 1 90 ? 8.099 12.783 16.721 1.00 29.97 90 PHE A C 1
ATOM 703 O O . PHE A 1 90 ? 8.620 13.256 17.725 1.00 29.97 90 PHE A O 1
ATOM 710 N N . ASN A 1 91 ? 8.071 11.454 16.517 1.00 28.83 91 ASN A N 1
ATOM 711 C CA . ASN A 1 91 ? 8.534 10.476 17.525 1.00 28.83 91 ASN A CA 1
ATOM 712 C C . ASN A 1 91 ? 9.523 9.395 17.034 1.00 28.83 91 ASN A C 1
ATOM 714 O O . ASN A 1 91 ? 9.929 8.546 17.829 1.00 28.83 91 ASN A O 1
ATOM 718 N N . LEU A 1 92 ? 9.972 9.437 15.773 1.00 34.56 92 LEU A N 1
ATOM 719 C CA . LEU A 1 92 ? 10.936 8.466 15.212 1.00 34.56 92 LEU A CA 1
ATOM 720 C C . LEU A 1 92 ? 12.286 8.431 15.961 1.00 34.56 92 LEU A C 1
ATOM 722 O O . LEU A 1 92 ? 12.951 7.398 16.003 1.00 34.56 92 LEU A O 1
ATOM 726 N N . ALA A 1 93 ? 12.647 9.513 16.659 1.00 33.44 93 ALA A N 1
ATOM 727 C CA . ALA A 1 93 ? 13.835 9.565 17.514 1.00 33.44 93 ALA A CA 1
ATOM 728 C C . ALA A 1 93 ? 13.780 8.612 18.730 1.00 33.44 93 ALA A C 1
ATOM 730 O O . ALA A 1 93 ? 14.809 8.369 19.356 1.00 33.44 93 ALA A O 1
ATOM 731 N N . ARG A 1 94 ? 12.608 8.061 19.084 1.00 35.25 94 ARG A N 1
ATOM 732 C CA . ARG A 1 94 ? 12.453 7.150 20.233 1.00 35.25 94 ARG A CA 1
ATOM 733 C C . ARG A 1 94 ? 12.482 5.665 19.846 1.00 35.25 94 ARG A C 1
ATOM 735 O O . ARG A 1 94 ? 12.664 4.826 20.722 1.00 35.25 94 ARG A O 1
ATOM 742 N N . THR A 1 95 ? 12.329 5.333 18.564 1.00 42.06 95 THR A N 1
ATOM 743 C CA . THR A 1 95 ? 12.272 3.940 18.077 1.00 42.06 95 THR A CA 1
ATOM 744 C C . THR A 1 95 ? 13.553 3.475 17.384 1.00 42.06 95 THR A C 1
ATOM 746 O O . THR A 1 95 ? 13.616 2.335 16.937 1.00 42.06 95 THR A O 1
ATOM 749 N N . GLY A 1 96 ? 14.588 4.321 17.316 1.00 34.16 96 GLY A N 1
ATOM 750 C CA . GLY A 1 96 ? 15.904 3.945 16.786 1.00 34.16 96 GLY A CA 1
ATOM 751 C C . GLY A 1 96 ? 15.934 3.672 15.278 1.00 34.16 96 GLY A C 1
ATOM 752 O O . GLY A 1 96 ? 16.819 2.959 14.816 1.00 34.16 96 GLY A O 1
ATOM 753 N N . SER A 1 97 ? 14.980 4.207 14.512 1.00 39.94 97 SER A N 1
ATOM 754 C CA . SER A 1 97 ? 14.897 4.015 13.060 1.00 39.94 97 SER A CA 1
ATOM 755 C C . SER A 1 97 ? 15.382 5.276 12.335 1.00 39.94 97 SER A C 1
ATOM 757 O O . SER A 1 97 ? 14.703 6.303 12.368 1.00 39.94 97 SER A O 1
ATOM 759 N N . ILE A 1 98 ? 16.560 5.186 11.711 1.00 37.00 98 ILE A N 1
ATOM 760 C CA . ILE A 1 98 ? 17.086 6.098 10.678 1.00 37.00 98 ILE A CA 1
ATOM 761 C C . ILE A 1 98 ? 17.200 5.325 9.372 1.00 37.00 98 ILE A C 1
ATOM 763 O O . ILE A 1 98 ? 17.622 4.149 9.444 1.00 37.00 98 ILE A O 1
#

Radius of gyration: 14.61 Å; chains: 1; bounding box: 33×28×39 Å

Foldseek 3Di:
DKDAAQQKKKAKDAPVDDPPDFQQDCPDPPHDPRSPDGHDDIHSDPVRNVCVPPVVDVVDPDDDVVVVVRIDMDIDGGRGMDDDDDPPPPCPVPVPRD

Sequence (98 aa):
MTLPDGTDLHRFYTAAYDPIYFDRSDLGRFNAPDGSYGVLYVAQEIPGAFAETFLRSPVRSLINPAFLVAVPVPLVRLSSGLKYHDAHCFNLARTGSI

InterPro domains:
  IPR014914 RES domain [PF08808] (21-74)